Protein AF-A0A927VRG1-F1 (afdb_monomer_lite)

Radius of gyration: 11.28 Å; chains: 1; bounding box: 31×21×25 Å

pLDDT: mean 80.23, std 10.39, range [52.94, 93.5]

Sequence (60 aa):
MEEAMAFLKKNMDEDVFTMVMNSQDEKAIPSVLARIYLNEDDWQKYIWIEKHGSLEGFKI

Structure (mmCIF, N/CA/C/O backbone):
data_AF-A0A927VRG1-F1
#
_entry.id   AF-A0A927VRG1-F1
#
loop_
_atom_site.group_PDB
_atom_site.id
_atom_site.type_symbol
_atom_site.label_atom_id
_atom_site.label_alt_id
_atom_site.label_comp_id
_atom_site.label_asym_id
_atom_site.label_entity_id
_atom_site.label_seq_id
_atom_site.pdbx_PDB_ins_code
_atom_site.Cartn_x
_atom_site.Cartn_y
_atom_site.Cartn_z
_atom_site.occupancy
_atom_site.B_iso_or_equiv
_atom_site.auth_seq_id
_atom_site.auth_comp_id
_atom_site.auth_asym_id
_atom_site.auth_atom_id
_atom_site.pdbx_PDB_model_num
ATOM 1 N N . MET A 1 1 ? 5.558 6.328 6.251 1.00 59.91 1 MET A N 1
ATOM 2 C CA . MET A 1 1 ? 6.452 5.650 5.285 1.00 59.91 1 MET A CA 1
ATOM 3 C C . MET A 1 1 ? 6.723 4.201 5.691 1.00 59.91 1 MET A C 1
ATOM 5 O O . MET A 1 1 ? 6.359 3.327 4.921 1.00 59.91 1 MET A O 1
ATOM 9 N N . GLU A 1 2 ? 7.253 3.910 6.892 1.00 77.75 2 GLU A N 1
ATOM 10 C CA . GLU A 1 2 ? 7.495 2.516 7.336 1.00 77.75 2 GLU A CA 1
ATOM 11 C C . GLU A 1 2 ? 6.223 1.653 7.420 1.00 77.75 2 GLU A C 1
ATOM 13 O O . GLU A 1 2 ? 6.206 0.550 6.876 1.00 77.75 2 GLU A O 1
ATOM 18 N N . GLU A 1 3 ? 5.134 2.152 8.019 1.00 78.00 3 GLU A N 1
ATOM 19 C CA . GLU A 1 3 ? 3.883 1.377 8.112 1.00 78.00 3 GLU A CA 1
ATOM 20 C C . GLU A 1 3 ? 3.220 1.122 6.752 1.00 78.00 3 GLU A C 1
ATOM 22 O O . GLU A 1 3 ? 2.715 0.029 6.507 1.00 78.00 3 GLU A O 1
ATOM 27 N N . ALA A 1 4 ? 3.259 2.091 5.835 1.00 76.00 4 ALA A N 1
ATOM 28 C CA . ALA A 1 4 ? 2.713 1.920 4.492 1.00 76.00 4 ALA A CA 1
ATOM 29 C C . ALA A 1 4 ? 3.504 0.875 3.690 1.00 76.00 4 ALA A C 1
ATOM 31 O O . ALA A 1 4 ? 2.913 0.028 3.024 1.00 76.00 4 ALA A O 1
ATOM 32 N N . MET A 1 5 ? 4.836 0.867 3.812 1.00 80.94 5 MET A N 1
ATOM 33 C CA . MET A 1 5 ? 5.687 -0.172 3.222 1.00 80.94 5 MET A CA 1
ATOM 34 C C . MET A 1 5 ? 5.418 -1.550 3.828 1.00 80.94 5 MET A C 1
ATOM 36 O O . MET A 1 5 ? 5.326 -2.531 3.091 1.00 80.94 5 MET A O 1
ATOM 40 N N . ALA A 1 6 ? 5.240 -1.637 5.148 1.00 83.62 6 ALA A N 1
ATOM 41 C CA . ALA A 1 6 ? 4.880 -2.887 5.811 1.00 83.62 6 ALA A CA 1
ATOM 42 C C . ALA A 1 6 ? 3.496 -3.396 5.369 1.00 83.62 6 ALA A C 1
ATOM 44 O O . ALA A 1 6 ? 3.318 -4.594 5.141 1.00 83.62 6 ALA A O 1
ATOM 45 N N . PHE A 1 7 ? 2.531 -2.489 5.194 1.00 84.81 7 PHE A N 1
ATOM 46 C CA . PHE A 1 7 ? 1.207 -2.813 4.675 1.00 84.81 7 PHE A CA 1
ATOM 47 C C . PHE A 1 7 ? 1.284 -3.354 3.244 1.00 84.81 7 PHE A C 1
ATOM 49 O O . PHE A 1 7 ? 0.687 -4.389 2.954 1.00 84.81 7 PHE A O 1
ATOM 56 N N . LEU A 1 8 ? 2.054 -2.711 2.364 1.00 81.69 8 LEU A N 1
ATOM 57 C CA . LEU A 1 8 ? 2.245 -3.188 0.993 1.00 81.69 8 LEU A CA 1
ATOM 58 C C . LEU A 1 8 ? 2.930 -4.555 0.960 1.00 81.69 8 LEU A C 1
ATOM 60 O O . LEU A 1 8 ? 2.427 -5.458 0.304 1.00 81.69 8 LEU A O 1
ATOM 64 N N . LYS A 1 9 ? 3.996 -4.755 1.742 1.00 83.88 9 LYS A N 1
ATOM 65 C CA . LYS A 1 9 ? 4.693 -6.048 1.831 1.00 83.88 9 LYS A CA 1
ATOM 66 C C . LYS A 1 9 ? 3.777 -7.195 2.269 1.00 83.88 9 LYS A C 1
ATOM 68 O O . LYS A 1 9 ? 3.987 -8.332 1.872 1.00 83.88 9 LYS A O 1
ATOM 73 N N . LYS A 1 10 ? 2.782 -6.912 3.114 1.00 86.00 10 LYS A N 1
ATOM 74 C CA . LYS A 1 10 ? 1.841 -7.919 3.622 1.00 86.00 10 LYS A CA 1
ATOM 75 C C . LYS A 1 10 ? 0.725 -8.258 2.629 1.00 86.00 10 LYS A C 1
ATOM 77 O O . LYS A 1 10 ? 0.222 -9.376 2.660 1.00 86.00 10 LYS A O 1
ATOM 82 N N . ASN A 1 11 ? 0.295 -7.286 1.826 1.00 83.88 11 ASN A N 1
ATOM 83 C CA . ASN A 1 11 ? -0.889 -7.412 0.970 1.00 83.88 11 ASN A CA 1
ATOM 84 C C . ASN A 1 11 ? -0.552 -7.582 -0.519 1.00 83.88 11 ASN A C 1
ATOM 86 O O . ASN A 1 11 ? -1.451 -7.816 -1.321 1.00 83.88 11 ASN A O 1
ATOM 90 N N . MET A 1 12 ? 0.721 -7.465 -0.894 1.00 82.00 12 MET A N 1
ATOM 91 C CA . MET A 1 12 ? 1.217 -7.748 -2.238 1.00 82.00 12 MET A CA 1
ATOM 92 C C . MET A 1 12 ? 1.996 -9.061 -2.249 1.00 82.00 12 MET A C 1
ATOM 94 O O . MET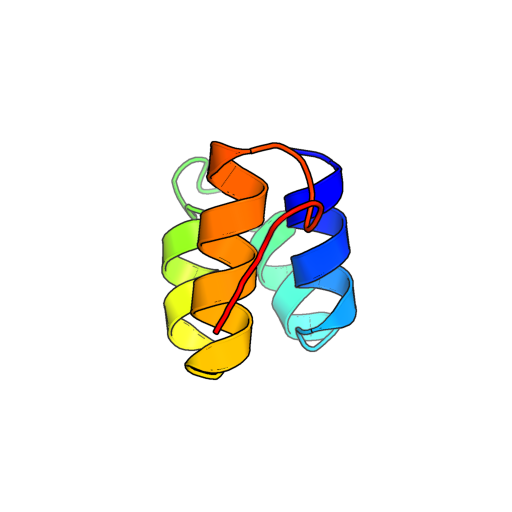 A 1 12 ? 2.558 -9.474 -1.236 1.00 82.00 12 MET A O 1
ATOM 98 N N . ASP A 1 13 ? 2.050 -9.691 -3.418 1.00 84.06 13 ASP A N 1
ATOM 99 C CA . ASP A 1 13 ? 2.948 -10.815 -3.659 1.00 84.06 13 ASP A CA 1
ATOM 100 C C . ASP A 1 13 ? 4.418 -10.384 -3.470 1.00 84.06 13 ASP A C 1
ATOM 102 O O . ASP A 1 13 ? 4.790 -9.256 -3.814 1.00 84.06 13 ASP A O 1
ATOM 106 N N . GLU A 1 14 ? 5.245 -11.260 -2.896 1.00 81.62 14 GLU A N 1
ATOM 107 C CA . GLU A 1 14 ? 6.637 -10.958 -2.544 1.00 81.62 14 GLU A CA 1
ATOM 108 C C . GLU A 1 14 ? 7.494 -10.636 -3.777 1.00 81.62 14 GLU A C 1
ATOM 110 O O . GLU A 1 14 ? 8.326 -9.722 -3.720 1.00 81.62 14 GLU A O 1
ATOM 115 N N . ASP A 1 15 ? 7.241 -11.299 -4.910 1.00 80.75 15 ASP A N 1
ATOM 116 C CA . ASP A 1 15 ? 7.943 -11.035 -6.168 1.00 80.75 15 ASP A CA 1
ATOM 117 C C . ASP A 1 15 ? 7.557 -9.658 -6.722 1.00 80.75 15 ASP A C 1
ATOM 119 O O . ASP A 1 15 ? 8.411 -8.888 -7.174 1.00 80.75 15 ASP A O 1
ATOM 123 N N . VAL A 1 16 ? 6.275 -9.297 -6.613 1.00 76.56 16 VAL A N 1
ATOM 124 C CA . VAL A 1 16 ? 5.762 -7.984 -7.030 1.00 76.56 16 VAL A CA 1
ATOM 125 C C . VAL A 1 16 ? 6.320 -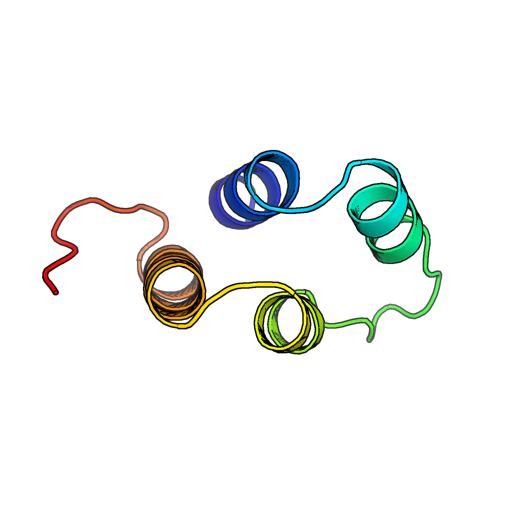6.878 -6.135 1.00 76.56 16 VAL A C 1
ATOM 127 O O . VAL A 1 16 ? 6.810 -5.869 -6.641 1.00 76.56 16 VAL A O 1
ATOM 130 N N . PHE A 1 17 ? 6.302 -7.064 -4.814 1.00 81.06 17 PHE A N 1
ATOM 131 C CA . PHE A 1 17 ? 6.864 -6.107 -3.861 1.00 81.06 17 PHE A CA 1
ATOM 132 C C . PHE A 1 17 ? 8.362 -5.882 -4.112 1.00 81.06 17 PHE A C 1
ATOM 134 O O . PHE A 1 17 ? 8.832 -4.743 -4.140 1.00 81.06 17 PHE A O 1
ATOM 141 N N . THR A 1 18 ? 9.110 -6.957 -4.362 1.00 80.00 18 THR A N 1
ATOM 142 C CA . THR A 1 18 ? 10.550 -6.904 -4.640 1.00 80.00 18 THR A CA 1
ATOM 143 C C . THR A 1 18 ? 10.846 -6.201 -5.963 1.00 80.00 18 THR A C 1
ATOM 145 O O . THR A 1 18 ? 11.743 -5.360 -6.016 1.00 80.00 18 THR A O 1
ATOM 148 N N . MET A 1 19 ? 10.077 -6.478 -7.022 1.00 76.31 19 MET A N 1
ATOM 149 C CA . MET A 1 19 ? 10.193 -5.782 -8.309 1.00 76.31 19 MET A CA 1
ATOM 150 C C . MET A 1 19 ? 9.969 -4.271 -8.161 1.00 76.31 19 MET A C 1
ATOM 152 O O . MET A 1 19 ? 10.690 -3.476 -8.759 1.00 76.31 19 MET A O 1
ATOM 156 N N . VAL A 1 20 ? 8.996 -3.877 -7.339 1.00 69.62 20 VAL A N 1
ATOM 157 C CA . VAL A 1 20 ? 8.662 -2.473 -7.071 1.00 69.62 20 VAL A CA 1
ATOM 158 C C . VAL A 1 20 ? 9.778 -1.764 -6.310 1.00 69.62 20 VAL A C 1
ATOM 160 O O . VAL A 1 20 ? 10.247 -0.716 -6.752 1.00 69.62 20 VAL A O 1
ATOM 163 N N . MET A 1 21 ? 10.239 -2.349 -5.203 1.00 73.00 21 MET A N 1
ATOM 164 C CA . MET A 1 21 ? 11.269 -1.740 -4.354 1.00 73.00 21 MET A CA 1
ATOM 165 C C . MET A 1 21 ? 12.647 -1.698 -5.024 1.00 73.00 21 MET A C 1
ATOM 167 O O . MET A 1 21 ? 13.450 -0.826 -4.707 1.00 73.00 21 MET A O 1
ATOM 171 N N . ASN A 1 22 ? 12.917 -2.621 -5.953 1.00 74.62 22 ASN A N 1
ATOM 172 C CA . ASN A 1 22 ? 14.153 -2.647 -6.736 1.00 74.62 22 ASN A CA 1
ATOM 173 C C . ASN A 1 22 ? 14.074 -1.838 -8.035 1.00 74.62 22 ASN A C 1
ATOM 175 O O . ASN A 1 22 ? 15.084 -1.731 -8.738 1.00 74.62 22 ASN A O 1
ATOM 179 N N . SER A 1 23 ? 12.910 -1.285 -8.391 1.00 68.88 23 SER A N 1
ATOM 180 C CA . SER A 1 23 ? 12.831 -0.408 -9.553 1.00 68.88 23 SER A CA 1
ATOM 181 C C . SER A 1 23 ? 13.644 0.859 -9.260 1.00 68.88 23 SER A C 1
ATOM 183 O O . SER A 1 23 ? 13.348 1.618 -8.346 1.00 68.88 23 SER A O 1
ATOM 185 N N . GLN A 1 24 ? 14.728 1.059 -10.016 1.00 55.50 24 GLN A N 1
ATOM 186 C CA . GLN A 1 24 ? 15.630 2.216 -9.882 1.00 55.50 24 GLN A CA 1
ATOM 187 C C . GLN A 1 24 ? 14.978 3.541 -10.302 1.00 55.50 24 GLN A C 1
ATOM 189 O O . GLN A 1 24 ? 15.613 4.594 -10.266 1.00 55.50 24 GLN A O 1
ATOM 194 N N . ASP A 1 25 ? 13.720 3.492 -10.728 1.00 59.56 25 ASP A N 1
ATOM 195 C CA . ASP A 1 25 ? 12.935 4.677 -10.980 1.00 59.56 25 ASP A CA 1
ATOM 196 C C . ASP A 1 25 ? 12.482 5.211 -9.619 1.00 59.56 25 ASP A C 1
ATOM 198 O O . ASP A 1 25 ? 11.518 4.726 -9.030 1.00 59.56 25 ASP A O 1
ATOM 202 N N . GLU A 1 26 ? 13.143 6.262 -9.128 1.00 52.94 26 GLU A N 1
ATOM 203 C CA . GLU A 1 26 ? 12.730 7.041 -7.943 1.00 52.94 26 GLU A CA 1
ATOM 204 C C . GLU A 1 26 ? 11.273 7.562 -8.040 1.00 52.94 26 GLU A C 1
ATOM 206 O O . GLU A 1 26 ? 10.740 8.165 -7.109 1.00 52.94 26 GLU A O 1
ATOM 211 N N . LYS A 1 27 ? 10.615 7.332 -9.184 1.00 53.62 27 LYS A N 1
ATOM 212 C CA . LYS A 1 27 ? 9.232 7.668 -9.512 1.00 53.62 27 LYS A CA 1
ATOM 213 C C . LYS A 1 27 ? 8.285 6.474 -9.594 1.00 53.62 27 LYS A C 1
ATOM 215 O O . LYS A 1 27 ? 7.125 6.689 -9.945 1.00 53.62 27 LYS A O 1
ATOM 220 N N . ALA A 1 28 ? 8.701 5.248 -9.276 1.00 57.50 28 ALA A N 1
ATOM 221 C CA . ALA A 1 28 ? 7.755 4.168 -9.009 1.00 57.50 28 ALA A CA 1
ATOM 222 C C . ALA A 1 28 ? 7.025 4.491 -7.701 1.00 57.50 28 ALA A C 1
ATOM 224 O O . ALA A 1 28 ? 7.383 4.024 -6.624 1.00 57.50 28 ALA A O 1
ATOM 225 N N . ILE A 1 29 ? 6.041 5.390 -7.791 1.00 70.81 29 ILE A N 1
ATOM 226 C CA . ILE A 1 29 ? 5.347 5.918 -6.626 1.00 70.81 29 ILE A CA 1
ATOM 227 C C . ILE A 1 29 ? 4.604 4.734 -6.002 1.00 70.81 29 ILE A C 1
ATOM 229 O O . ILE A 1 29 ? 3.725 4.174 -6.669 1.00 70.81 29 ILE A O 1
ATOM 233 N N . PRO A 1 30 ? 4.904 4.352 -4.747 1.00 68.44 30 PRO A N 1
ATOM 234 C CA . PRO A 1 30 ? 4.243 3.228 -4.086 1.00 68.44 30 PRO A CA 1
ATOM 235 C C . PRO A 1 30 ? 2.712 3.315 -4.162 1.00 68.44 30 PRO A C 1
ATOM 237 O O . PRO A 1 30 ? 2.038 2.295 -4.271 1.00 68.44 30 PRO A O 1
ATOM 240 N N . SER A 1 31 ? 2.163 4.532 -4.229 1.00 70.19 31 SER A N 1
ATOM 241 C CA . SER A 1 31 ? 0.733 4.795 -4.382 1.00 70.19 31 SER A CA 1
ATOM 242 C C . SER A 1 31 ? 0.147 4.440 -5.753 1.00 70.19 31 SER A C 1
ATOM 244 O O . SER A 1 31 ? -1.000 4.004 -5.821 1.00 70.19 31 SER A O 1
ATOM 246 N N . VAL A 1 32 ? 0.900 4.565 -6.849 1.00 75.88 32 VAL A N 1
ATOM 247 C CA . VAL A 1 32 ? 0.435 4.152 -8.188 1.00 75.88 32 VAL A CA 1
ATOM 248 C C . VAL A 1 32 ? 0.317 2.631 -8.255 1.00 75.88 32 VAL A C 1
ATOM 250 O O . VAL A 1 32 ? -0.647 2.101 -8.800 1.00 75.88 32 VAL A O 1
ATOM 253 N N . LEU A 1 33 ? 1.264 1.922 -7.647 1.00 73.81 33 LEU A N 1
ATOM 254 C CA . LEU A 1 33 ? 1.308 0.461 -7.650 1.00 73.81 33 LEU A CA 1
ATOM 255 C C . LEU A 1 33 ? 0.316 -0.143 -6.662 1.00 73.81 33 LEU A C 1
ATOM 257 O O . LEU A 1 33 ? -0.409 -1.071 -7.011 1.00 73.81 33 LEU A O 1
ATOM 261 N N . ALA A 1 34 ? 0.196 0.443 -5.474 1.00 76.06 34 ALA A N 1
ATOM 262 C CA . ALA A 1 34 ? -0.854 0.104 -4.526 1.00 76.06 34 ALA A CA 1
ATOM 263 C C . ALA A 1 34 ? -2.246 0.190 -5.177 1.00 76.06 34 ALA A C 1
ATOM 265 O O . ALA A 1 34 ? -3.078 -0.681 -4.954 1.00 76.06 34 ALA A O 1
ATOM 266 N N . ARG A 1 35 ? -2.491 1.166 -6.064 1.00 81.38 35 ARG A N 1
ATOM 267 C CA . ARG A 1 35 ? -3.767 1.261 -6.791 1.00 81.38 35 ARG A CA 1
ATOM 268 C C . ARG A 1 35 ? -3.988 0.145 -7.819 1.00 81.38 35 ARG A C 1
ATOM 270 O O . ARG A 1 35 ? -5.138 -0.180 -8.095 1.00 81.38 35 ARG A O 1
ATOM 277 N N . ILE A 1 36 ? -2.922 -0.401 -8.405 1.00 82.56 36 ILE A N 1
ATOM 278 C CA . ILE A 1 36 ? -2.999 -1.474 -9.411 1.00 82.56 36 ILE A CA 1
ATOM 279 C C . ILE A 1 36 ? -3.228 -2.837 -8.747 1.00 82.56 36 ILE A C 1
ATOM 281 O O . ILE A 1 36 ? -3.968 -3.655 -9.287 1.00 82.56 36 ILE A O 1
ATOM 285 N N . TYR A 1 37 ? -2.595 -3.081 -7.597 1.00 82.19 37 TYR A N 1
ATOM 286 C CA . TYR A 1 37 ? -2.534 -4.413 -6.987 1.00 82.19 37 TYR A CA 1
ATOM 287 C C . TYR A 1 37 ? -3.448 -4.609 -5.778 1.00 82.19 37 TYR A C 1
ATOM 289 O O . TYR A 1 37 ? -3.760 -5.751 -5.444 1.00 82.19 37 TYR A O 1
ATOM 297 N N . LEU A 1 38 ? -3.881 -3.538 -5.109 1.00 85.19 38 LEU A N 1
ATOM 298 C CA . LEU A 1 38 ? -4.801 -3.659 -3.982 1.00 85.19 38 LEU A CA 1
ATOM 299 C C . LEU A 1 38 ? -6.250 -3.694 -4.466 1.00 85.19 38 LEU A C 1
ATOM 301 O O . LEU A 1 38 ? -6.639 -2.988 -5.399 1.00 85.19 38 LEU A O 1
ATOM 305 N N . 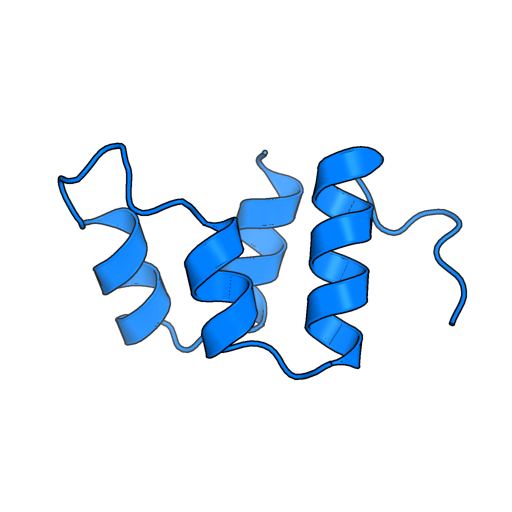ASN A 1 39 ? -7.069 -4.480 -3.769 1.00 90.69 39 ASN A N 1
ATOM 306 C CA . ASN A 1 39 ? -8.517 -4.336 -3.861 1.00 90.69 39 ASN A CA 1
ATOM 307 C C . ASN A 1 39 ? -8.957 -2.974 -3.282 1.00 90.69 39 ASN A C 1
ATOM 309 O O . ASN A 1 39 ? -8.167 -2.232 -2.694 1.00 90.69 39 ASN A O 1
ATOM 313 N N . GLU A 1 40 ? -10.229 -2.627 -3.465 1.00 89.25 40 GLU A N 1
ATOM 314 C CA . GLU A 1 40 ? -10.742 -1.304 -3.101 1.00 89.25 40 GLU A CA 1
ATOM 315 C C . GLU A 1 40 ? -10.657 -1.010 -1.594 1.00 89.25 40 GLU A C 1
ATOM 317 O O . GLU A 1 40 ? -10.241 0.088 -1.213 1.00 89.25 40 GLU A O 1
ATOM 322 N N . ASP A 1 41 ? -10.932 -2.001 -0.747 1.00 91.94 41 ASP A N 1
ATOM 323 C CA . ASP A 1 41 ? -10.843 -1.875 0.712 1.00 91.94 41 ASP A CA 1
ATOM 324 C C . ASP A 1 41 ? -9.396 -1.658 1.176 1.00 91.94 41 ASP A C 1
ATOM 326 O O . ASP A 1 41 ? -9.113 -0.812 2.028 1.00 91.94 41 ASP A O 1
ATOM 330 N N . ASP A 1 42 ? -8.452 -2.411 0.617 1.00 89.69 42 ASP A N 1
ATOM 331 C CA . ASP A 1 42 ? -7.041 -2.319 0.985 1.00 89.69 42 ASP A CA 1
ATOM 332 C C . ASP A 1 42 ? -6.387 -1.061 0.416 1.00 89.69 42 ASP A C 1
ATOM 334 O O . ASP A 1 42 ? -5.520 -0.467 1.061 1.00 89.69 42 ASP A O 1
ATOM 338 N N . TRP A 1 43 ? -6.860 -0.579 -0.734 1.00 89.62 43 TRP A N 1
ATOM 339 C CA . TRP A 1 43 ? -6.486 0.729 -1.258 1.00 89.62 43 TRP A CA 1
ATOM 340 C C . TRP A 1 43 ? -6.892 1.863 -0.309 1.00 89.62 43 TRP A C 1
ATOM 342 O O . TRP A 1 43 ? -6.085 2.751 -0.024 1.00 89.62 43 TRP A O 1
ATOM 352 N N . GLN A 1 44 ? -8.120 1.836 0.218 1.00 90.38 44 GLN A N 1
ATOM 353 C CA . GLN A 1 44 ? -8.579 2.851 1.170 1.00 90.38 44 GLN A CA 1
ATOM 354 C C . GLN A 1 44 ? -7.757 2.840 2.465 1.00 90.38 44 GLN A C 1
ATOM 356 O O . GLN A 1 44 ? -7.367 3.903 2.953 1.00 90.38 44 GLN A O 1
ATOM 361 N N . LYS A 1 45 ? -7.421 1.649 2.973 1.00 91.25 45 LYS A N 1
ATOM 362 C CA . LYS A 1 45 ? -6.525 1.472 4.127 1.00 91.25 45 LYS A CA 1
ATOM 363 C C . LYS A 1 45 ? -5.127 2.024 3.857 1.00 91.25 45 LYS A C 1
ATOM 365 O O . LYS A 1 45 ? -4.594 2.754 4.687 1.00 91.25 45 LYS A O 1
ATOM 370 N N . TYR A 1 46 ? -4.550 1.727 2.694 1.00 89.25 46 TYR A N 1
ATOM 371 C CA . TYR A 1 46 ? -3.244 2.249 2.295 1.00 89.25 46 TYR A CA 1
ATOM 372 C C . TYR A 1 46 ? -3.230 3.786 2.262 1.00 89.25 46 TYR A C 1
ATOM 374 O O . TYR A 1 46 ? -2.356 4.410 2.863 1.00 89.25 46 TYR A O 1
ATOM 382 N N . ILE A 1 47 ? -4.236 4.411 1.638 1.00 89.31 47 ILE A N 1
ATOM 383 C CA . ILE A 1 47 ? -4.363 5.876 1.604 1.00 89.31 47 ILE A CA 1
ATOM 384 C C . ILE A 1 47 ? -4.528 6.468 3.005 1.00 89.31 47 ILE A C 1
ATOM 386 O O . ILE A 1 47 ? -3.993 7.542 3.284 1.00 89.31 47 ILE A O 1
ATOM 390 N N . TRP A 1 48 ? -5.264 5.790 3.884 1.00 92.31 4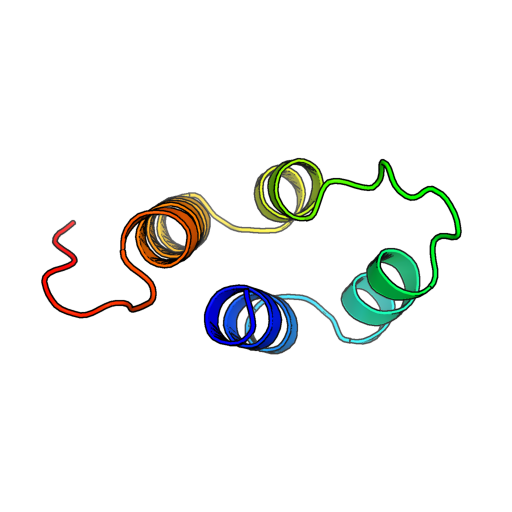8 TRP A N 1
ATOM 391 C CA . TRP A 1 48 ? -5.401 6.217 5.269 1.00 92.31 48 TRP A CA 1
ATOM 392 C C . TRP A 1 48 ? -4.053 6.190 6.001 1.00 92.31 48 TRP A C 1
ATOM 394 O O . TRP A 1 48 ? -3.659 7.202 6.576 1.00 92.31 48 TRP A O 1
ATOM 404 N N . ILE A 1 49 ? -3.304 5.087 5.912 1.00 90.44 49 ILE A N 1
ATOM 405 C CA . ILE A 1 49 ? -1.980 4.949 6.542 1.00 90.44 49 ILE A CA 1
ATOM 406 C C . ILE A 1 49 ? -1.003 6.004 6.007 1.00 90.44 49 ILE A C 1
ATOM 408 O O . ILE A 1 49 ? -0.275 6.612 6.787 1.00 90.44 49 ILE A O 1
ATOM 412 N N . GLU A 1 50 ? -1.004 6.282 4.702 1.00 85.81 50 GLU A N 1
ATOM 413 C CA . GLU A 1 50 ? -0.152 7.328 4.115 1.00 85.81 50 GLU A CA 1
ATOM 414 C C . GLU A 1 50 ? -0.450 8.725 4.684 1.00 85.81 50 GLU A C 1
ATOM 416 O O . GLU A 1 50 ? 0.461 9.534 4.851 1.00 85.81 50 GLU A O 1
ATOM 421 N N . LYS A 1 51 ? -1.715 9.014 5.014 1.00 88.50 51 LYS A N 1
ATOM 422 C CA . LYS A 1 51 ? -2.141 10.312 5.562 1.00 88.50 51 LYS A CA 1
ATOM 423 C C . LYS A 1 51 ? -1.988 10.423 7.077 1.00 88.50 51 LYS A C 1
ATOM 425 O O . LYS A 1 51 ? -1.707 11.510 7.575 1.00 88.50 51 LYS A O 1
ATOM 430 N N . HIS A 1 52 ? -2.222 9.332 7.800 1.00 91.00 52 HIS A N 1
ATOM 431 C CA . HIS A 1 52 ? -2.379 9.334 9.258 1.00 91.00 52 HIS A CA 1
ATOM 432 C C . HIS A 1 52 ? -1.259 8.599 9.996 1.00 91.00 52 HIS A C 1
ATOM 434 O O . HIS A 1 52 ? -1.149 8.709 11.212 1.00 91.00 52 HIS A O 1
ATOM 440 N N . GLY A 1 53 ? -0.410 7.873 9.272 1.00 88.38 53 GLY A N 1
ATOM 441 C CA . GLY A 1 53 ? 0.701 7.108 9.825 1.00 88.38 53 GLY A CA 1
ATOM 442 C C . GLY A 1 53 ? 0.313 5.748 10.400 1.00 88.38 53 GLY A C 1
ATOM 443 O O . GLY A 1 53 ? 1.225 4.961 10.618 1.00 88.38 53 GLY A O 1
ATOM 444 N N . SER A 1 54 ? -0.983 5.470 10.609 1.00 91.25 54 SER A N 1
ATOM 445 C CA . SER A 1 54 ? -1.496 4.171 11.063 1.00 91.25 54 SER A CA 1
ATOM 446 C C . SER A 1 54 ? -2.959 3.928 10.694 1.00 91.25 54 SER A C 1
ATOM 448 O O . SER A 1 54 ? -3.635 4.818 10.182 1.00 91.25 54 SER A O 1
ATOM 450 N N . LEU A 1 55 ? -3.464 2.715 10.956 1.00 90.81 55 LEU A N 1
ATOM 451 C CA . LEU A 1 55 ? -4.885 2.352 10.801 1.00 90.81 55 LEU A CA 1
ATOM 452 C C . LEU A 1 55 ? -5.779 2.803 11.966 1.00 90.81 55 LEU A C 1
ATOM 454 O O . LEU A 1 55 ? -6.985 2.544 11.951 1.00 90.81 55 LEU A O 1
ATOM 458 N N . GLU A 1 56 ? -5.222 3.458 12.984 1.00 93.50 56 GLU A N 1
ATOM 459 C CA . GLU A 1 56 ? -6.009 3.923 14.120 1.00 93.50 56 GLU A CA 1
ATOM 460 C C . GLU A 1 56 ? -7.072 4.931 13.658 1.00 93.50 56 GLU A C 1
ATOM 462 O O . GLU A 1 56 ? -6.796 5.875 12.917 1.00 93.50 56 GL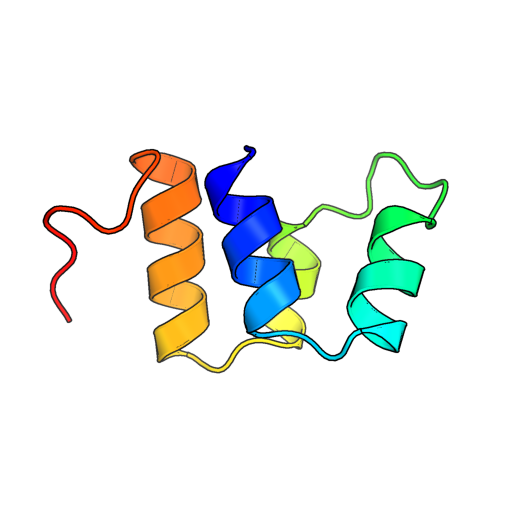U A O 1
ATOM 467 N N . GLY A 1 57 ? -8.323 4.696 14.060 1.00 89.62 57 GLY A N 1
ATOM 468 C CA . GLY A 1 57 ? -9.453 5.551 13.693 1.00 89.62 57 GLY A CA 1
ATOM 469 C C . GLY A 1 57 ? -9.999 5.361 12.273 1.00 89.62 57 GLY A C 1
ATOM 470 O O . GLY A 1 57 ? -10.970 6.041 11.935 1.00 89.62 57 GLY A O 1
ATOM 471 N N . PHE A 1 58 ? -9.454 4.440 11.468 1.00 90.94 58 PHE A N 1
ATOM 472 C CA . PHE A 1 58 ? -10.018 4.113 10.156 1.00 90.94 58 PHE A CA 1
ATOM 473 C C . PHE A 1 58 ? -11.428 3.517 10.298 1.00 90.94 58 PHE A C 1
ATOM 475 O O . PHE A 1 58 ? -11.665 2.625 11.117 1.00 90.94 58 PHE A O 1
ATOM 482 N N . LYS A 1 59 ? -12.370 4.010 9.491 1.00 85.88 59 LYS A N 1
ATOM 483 C CA . LYS A 1 59 ? -13.749 3.514 9.403 1.00 85.88 59 LYS A CA 1
ATOM 484 C C . LYS A 1 59 ? -14.128 3.360 7.932 1.00 85.88 59 LYS A C 1
ATOM 486 O O . LYS A 1 59 ? -13.763 4.221 7.134 1.00 85.88 59 LYS A O 1
ATOM 491 N N . ILE A 1 60 ? -14.834 2.272 7.625 1.00 73.19 60 ILE A N 1
ATOM 492 C CA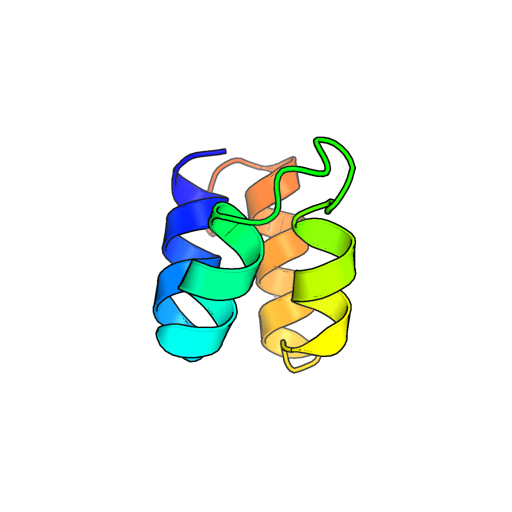 . ILE A 1 60 ? -15.373 1.932 6.297 1.00 73.19 60 ILE A CA 1
ATOM 493 C C . ILE A 1 60 ? -16.765 2.545 6.154 1.00 73.19 60 ILE A C 1
ATOM 495 O O . ILE A 1 60 ? -17.535 2.445 7.140 1.00 73.19 60 ILE A O 1
#

Secondary structure (DSSP, 8-state):
-HHHHHHHHHHS-HHHHHHHHT---TT--HHHHHHHHS-HHHHHHHHHHHHHSSSTT---

Foldseek 3Di:
DVVLLVLCCVQDDVVLSVCLVPPPPPPSPVLVVCVVRDDPVSNQLSVCCVVPVHCPPDDD